Protein AF-A0A412AXV3-F1 (afdb_monomer_lite)

Secondary structure (DSSP, 8-state):
----GGGSTTHHHHHHHHHHHHTTT---EEEEEE-TTT--EEEEEES--HHHHHHHHHHHHHHHHHHHHHHTHHHHHHHHHHHHHHHTTS--

Structure (mmCIF, N/CA/C/O backbone):
data_AF-A0A412AXV3-F1
#
_entry.id   AF-A0A412AXV3-F1
#
loop_
_atom_site.group_PDB
_atom_site.id
_atom_site.type_symbol
_atom_site.label_atom_id
_atom_site.label_alt_id
_atom_site.label_comp_id
_atom_site.label_asym_id
_atom_site.label_entity_id
_atom_site.label_seq_id
_atom_site.pdbx_PDB_ins_code
_atom_site.Cartn_x
_atom_site.Cartn_y
_atom_site.Cartn_z
_atom_site.occupancy
_atom_site.B_iso_or_equiv
_atom_site.auth_seq_id
_atom_site.auth_comp_id
_atom_site.auth_asym_id
_atom_site.auth_atom_id
_atom_site.pdbx_PDB_model_num
ATOM 1 N N . MET A 1 1 ? -19.156 -3.534 18.094 1.00 40.56 1 MET A N 1
ATOM 2 C CA . MET A 1 1 ? -19.252 -4.648 17.129 1.00 40.56 1 MET A CA 1
ATOM 3 C C . MET A 1 1 ? -17.833 -5.161 16.928 1.00 40.56 1 MET A C 1
ATOM 5 O O . MET A 1 1 ? -17.011 -4.385 16.468 1.00 40.56 1 MET A O 1
ATOM 9 N N . ASN A 1 2 ? -17.506 -6.374 17.386 1.00 48.53 2 ASN A N 1
ATOM 10 C CA . ASN A 1 2 ? -16.189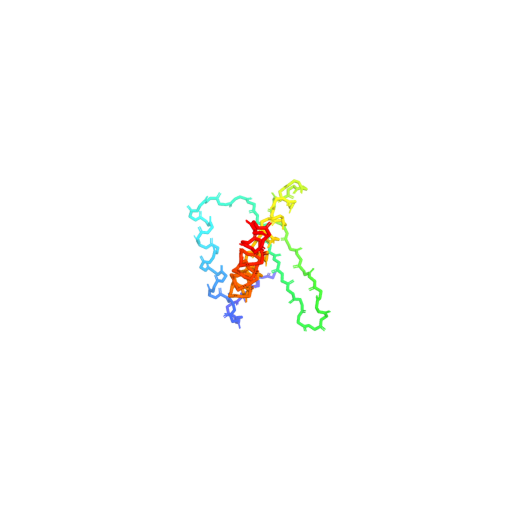 -6.971 17.127 1.00 48.53 2 ASN A CA 1
ATOM 11 C C . ASN A 1 2 ? -16.228 -7.556 15.717 1.00 48.53 2 ASN A C 1
ATOM 13 O O . ASN A 1 2 ? -16.977 -8.497 15.468 1.00 48.53 2 ASN A O 1
ATOM 17 N N . TYR A 1 3 ? -15.485 -6.950 14.797 1.00 61.94 3 TYR A N 1
ATOM 18 C CA . TYR A 1 3 ? -15.397 -7.421 13.422 1.00 61.94 3 TYR A CA 1
ATOM 19 C C . TYR A 1 3 ? -14.347 -8.532 13.361 1.00 61.94 3 TYR A C 1
ATOM 21 O O . TYR A 1 3 ? -13.159 -8.282 13.560 1.00 61.94 3 TYR A O 1
ATOM 29 N N . VAL A 1 4 ? -14.787 -9.772 13.157 1.00 64.69 4 VAL A N 1
ATOM 30 C CA . VAL A 1 4 ? -13.886 -10.920 13.014 1.00 64.69 4 VAL A CA 1
ATOM 31 C C . VAL A 1 4 ? -13.542 -11.042 11.532 1.00 64.69 4 VAL A C 1
ATOM 33 O O . VAL A 1 4 ? -14.407 -11.350 10.728 1.00 64.69 4 VAL A O 1
ATOM 36 N 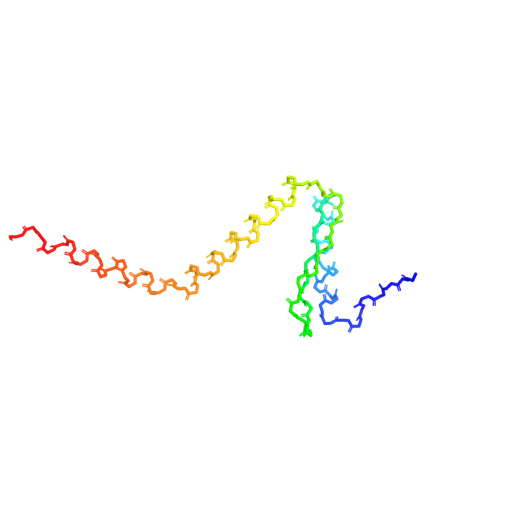N . ILE A 1 5 ? -12.282 -10.782 11.173 1.00 76.69 5 ILE A N 1
ATOM 37 C CA . ILE A 1 5 ? -11.798 -10.764 9.776 1.00 76.69 5 ILE A CA 1
ATOM 38 C C . ILE A 1 5 ? -11.616 -12.194 9.221 1.00 76.69 5 ILE A C 1
ATOM 40 O O . ILE A 1 5 ? -11.268 -12.365 8.062 1.00 76.69 5 ILE A O 1
ATOM 44 N N . SER A 1 6 ? -11.841 -13.242 10.023 1.00 73.25 6 SER A N 1
ATOM 45 C CA . SER A 1 6 ? -11.467 -14.631 9.701 1.00 73.25 6 SER A CA 1
ATOM 46 C C . SER A 1 6 ? -12.119 -15.213 8.442 1.00 73.25 6 SER A C 1
ATOM 48 O O . SER A 1 6 ? -11.659 -16.239 7.957 1.00 73.25 6 SER A O 1
ATOM 50 N N . ASP A 1 7 ? -13.190 -14.606 7.932 1.00 82.81 7 ASP A N 1
ATOM 51 C CA . ASP A 1 7 ? -13.876 -15.006 6.700 1.00 82.81 7 ASP A CA 1
ATOM 52 C C . ASP A 1 7 ? -13.239 -14.418 5.423 1.00 82.81 7 ASP A C 1
ATOM 54 O O . ASP A 1 7 ? -13.642 -14.774 4.316 1.00 82.81 7 ASP A O 1
ATOM 58 N N . LYS A 1 8 ? -12.258 -13.511 5.542 1.00 85.81 8 LYS A N 1
ATOM 59 C CA . LYS A 1 8 ? -11.611 -12.848 4.398 1.00 85.81 8 LYS A CA 1
ATOM 60 C C . LYS A 1 8 ? -10.373 -13.601 3.919 1.00 85.81 8 LYS A C 1
ATOM 62 O O . LYS A 1 8 ? -9.571 -14.076 4.717 1.00 85.81 8 LYS A O 1
ATOM 67 N N . ALA A 1 9 ? -10.150 -13.615 2.603 1.00 89.00 9 ALA A N 1
ATOM 68 C CA . ALA A 1 9 ? -8.989 -14.272 1.992 1.00 89.00 9 ALA A CA 1
ATOM 69 C C . ALA A 1 9 ? -7.641 -13.715 2.495 1.00 89.00 9 ALA A C 1
ATOM 71 O O . ALA A 1 9 ? -6.676 -14.458 2.643 1.00 89.00 9 ALA A O 1
ATOM 72 N N . TYR A 1 10 ? -7.581 -12.419 2.816 1.00 89.25 10 TYR A N 1
ATOM 73 C CA . TYR A 1 10 ? -6.379 -11.767 3.345 1.00 89.25 10 TYR A CA 1
ATOM 74 C C . TYR A 1 10 ? -6.223 -11.893 4.872 1.00 89.25 10 TYR A C 1
ATOM 76 O O . TYR A 1 10 ? -5.272 -11.347 5.428 1.00 89.25 10 TYR A O 1
ATOM 84 N N . ALA A 1 11 ? -7.137 -12.570 5.579 1.00 90.62 11 ALA A N 1
ATOM 85 C CA . ALA A 1 11 ? -7.164 -12.583 7.044 1.00 90.62 11 ALA A CA 1
ATOM 86 C C . ALA A 1 11 ? -5.886 -13.158 7.660 1.00 90.62 11 ALA A C 1
ATOM 88 O O . ALA A 1 11 ? -5.324 -12.567 8.584 1.00 90.62 11 ALA A O 1
ATOM 89 N N . GLN A 1 12 ? -5.415 -14.289 7.123 1.00 91.06 12 GLN A N 1
ATOM 90 C CA . GLN A 1 12 ? -4.178 -14.918 7.577 1.00 91.06 12 GLN A CA 1
ATOM 91 C C . GLN A 1 12 ? -2.981 -13.988 7.350 1.00 91.06 12 GLN A C 1
ATOM 93 O O . GLN A 1 12 ? -2.253 -13.691 8.296 1.00 91.06 12 GLN A O 1
ATOM 98 N N . TRP A 1 13 ? -2.834 -13.461 6.131 1.00 93.94 13 TRP A N 1
ATOM 99 C CA . TRP A 1 13 ? -1.759 -12.530 5.781 1.00 93.94 13 TRP A CA 1
ATOM 100 C C . TRP A 1 13 ? -1.747 -11.287 6.681 1.00 93.94 13 TRP A C 1
ATOM 102 O O . TRP A 1 13 ? -0.692 -10.874 7.166 1.00 93.94 13 TRP A O 1
ATOM 112 N N . LEU A 1 14 ? -2.921 -10.711 6.961 1.00 92.38 14 LEU A N 1
ATOM 113 C CA . LEU A 1 14 ? -3.041 -9.540 7.825 1.00 92.38 14 LEU A CA 1
ATOM 114 C C . LEU A 1 14 ? -2.637 -9.869 9.268 1.00 92.38 14 LEU A C 1
ATOM 116 O O . LEU A 1 14 ? -1.891 -9.110 9.882 1.00 92.38 14 LEU A O 1
ATOM 120 N N . SER A 1 15 ? -3.082 -11.008 9.804 1.00 91.06 15 SER A N 1
ATOM 121 C CA . SER A 1 15 ? -2.713 -11.444 11.156 1.00 91.06 15 SER A CA 1
ATOM 122 C C . SER A 1 15 ? -1.206 -11.675 11.294 1.00 91.06 15 SER A C 1
ATOM 124 O O . SER A 1 15 ? -0.606 -11.268 12.289 1.00 91.06 15 SER A O 1
ATOM 126 N N . GLU A 1 16 ? -0.579 -12.307 10.303 1.00 93.69 16 GLU A N 1
ATOM 127 C CA . GLU A 1 16 ? 0.870 -12.534 10.275 1.00 93.69 16 GLU A CA 1
ATOM 128 C C . GLU A 1 16 ? 1.642 -11.211 10.169 1.00 93.69 16 GLU A C 1
ATOM 130 O O . GLU A 1 16 ? 2.614 -11.000 10.901 1.00 93.69 16 GLU A O 1
ATOM 135 N N . SER A 1 17 ? 1.164 -10.287 9.331 1.00 93.56 17 SER A N 1
ATOM 136 C CA . SER A 1 17 ? 1.730 -8.942 9.172 1.00 93.56 17 SER A CA 1
ATOM 137 C C . SER A 1 17 ? 1.669 -8.144 10.474 1.00 93.56 17 SER A C 1
ATOM 139 O O . SER A 1 17 ? 2.676 -7.579 10.902 1.00 93.56 17 SER A O 1
ATOM 141 N N . LEU A 1 18 ? 0.525 -8.155 11.163 1.00 91.62 18 LEU A N 1
ATOM 142 C CA . LEU A 1 18 ? 0.384 -7.514 12.472 1.00 91.62 18 LEU A CA 1
ATOM 143 C C . LEU A 1 18 ? 1.307 -8.158 13.516 1.00 91.62 18 LEU A C 1
ATOM 145 O O . LEU A 1 18 ? 1.979 -7.442 14.254 1.00 91.62 18 LEU A O 1
ATOM 149 N N . GLY A 1 19 ? 1.426 -9.490 13.536 1.00 93.25 19 GLY A N 1
ATOM 150 C CA . GLY A 1 19 ? 2.368 -10.187 14.419 1.00 93.25 19 GLY A CA 1
ATOM 151 C C . GLY A 1 19 ? 3.837 -9.838 14.142 1.00 93.25 19 GLY A C 1
ATOM 152 O O . GLY A 1 19 ? 4.653 -9.758 15.061 1.00 93.25 19 GLY A O 1
ATOM 153 N N . TYR A 1 20 ? 4.201 -9.598 12.881 1.00 93.56 20 TYR A N 1
ATOM 154 C CA . TYR A 1 20 ? 5.535 -9.130 12.496 1.00 93.56 20 TYR A CA 1
ATOM 155 C C . TYR A 1 20 ? 5.809 -7.686 12.948 1.00 93.56 20 TYR A C 1
ATOM 157 O O . TYR A 1 20 ? 6.930 -7.381 13.377 1.00 93.56 20 TYR A O 1
ATOM 165 N N . MET A 1 21 ? 4.802 -6.814 12.857 1.00 93.88 21 MET A N 1
ATOM 166 C CA . MET A 1 21 ? 4.867 -5.420 13.304 1.00 93.88 21 MET A CA 1
ATOM 167 C C . MET A 1 21 ? 4.941 -5.313 14.832 1.00 93.88 21 MET A C 1
ATOM 169 O O . MET A 1 21 ? 5.753 -4.547 15.349 1.00 93.88 21 MET A O 1
ATOM 173 N N . ASP A 1 22 ? 4.174 -6.129 15.558 1.00 91.75 22 ASP A N 1
ATOM 174 C CA . ASP A 1 22 ? 4.187 -6.178 17.026 1.00 91.75 22 ASP A CA 1
ATOM 175 C C . ASP A 1 22 ? 5.577 -6.547 17.569 1.00 91.75 22 ASP A C 1
ATOM 177 O O . ASP A 1 22 ? 6.144 -5.842 18.405 1.00 91.75 22 ASP A O 1
ATOM 181 N N . LYS A 1 23 ? 6.225 -7.560 16.973 1.00 95.00 23 LYS A N 1
ATOM 182 C CA . LYS A 1 23 ? 7.620 -7.932 17.290 1.00 95.00 23 LYS A CA 1
ATOM 183 C C . LYS A 1 23 ? 8.619 -6.781 17.111 1.00 95.00 23 LYS A C 1
ATOM 185 O O . LYS A 1 23 ? 9.681 -6.796 17.730 1.00 95.00 23 LYS A O 1
ATOM 190 N N . ARG A 1 24 ? 8.302 -5.799 16.262 1.00 94.69 24 ARG A N 1
ATOM 191 C CA . ARG A 1 24 ? 9.121 -4.604 15.993 1.00 94.69 24 ARG A CA 1
ATOM 192 C C . ARG A 1 24 ? 8.694 -3.381 16.788 1.00 94.69 24 ARG A C 1
ATOM 194 O O . ARG A 1 24 ? 9.317 -2.337 16.628 1.00 94.69 24 ARG A O 1
ATOM 201 N N . LYS A 1 25 ? 7.687 -3.516 17.657 1.00 93.50 25 LYS A N 1
ATOM 202 C CA . LYS A 1 25 ? 7.140 -2.424 18.467 1.00 93.50 25 LYS A CA 1
ATOM 203 C C . LYS A 1 25 ? 6.702 -1.247 17.593 1.00 93.50 25 LYS A C 1
ATOM 205 O O . LYS A 1 25 ? 7.040 -0.101 17.867 1.00 93.50 25 LYS A O 1
ATOM 210 N N . VAL A 1 26 ? 6.003 -1.536 16.495 1.00 93.44 26 VAL A N 1
ATOM 211 C CA . VAL A 1 26 ? 5.461 -0.490 15.621 1.00 93.44 26 VAL A CA 1
ATOM 212 C C . VAL A 1 26 ? 4.378 0.293 16.370 1.00 93.44 26 VAL A C 1
ATOM 214 O O . VAL A 1 26 ? 3.412 -0.286 16.854 1.00 93.44 26 VAL A O 1
ATOM 217 N N . GLU A 1 27 ? 4.524 1.618 16.439 1.00 93.75 27 GLU A N 1
ATOM 218 C CA . GLU A 1 27 ? 3.607 2.511 17.175 1.00 93.75 27 GLU A CA 1
ATOM 219 C C . GLU A 1 27 ? 2.701 3.355 16.265 1.00 93.75 27 GLU A C 1
ATOM 221 O O . GLU A 1 27 ? 1.811 4.064 16.744 1.00 93.75 27 GLU A O 1
ATOM 226 N N . LYS A 1 28 ? 2.942 3.306 14.950 1.00 95.81 28 LYS A N 1
ATOM 227 C CA . LYS A 1 28 ? 2.250 4.102 13.932 1.00 95.81 28 LYS A CA 1
ATOM 228 C C . LYS A 1 28 ? 1.926 3.219 12.740 1.00 95.81 28 LYS A C 1
ATOM 230 O O . LYS A 1 28 ? 2.816 2.557 12.211 1.00 95.81 28 LYS A O 1
ATOM 235 N N . LEU A 1 29 ? 0.664 3.204 12.327 1.00 94.94 29 LEU A N 1
ATOM 236 C CA . LEU A 1 29 ? 0.177 2.308 11.280 1.00 94.94 29 LEU A CA 1
ATOM 237 C C . LEU A 1 29 ? -0.731 3.057 10.309 1.00 94.94 29 LEU A C 1
ATOM 239 O O . LEU A 1 29 ? -1.569 3.861 10.723 1.00 94.94 29 LEU A O 1
ATOM 243 N N . ALA A 1 30 ? -0.601 2.728 9.029 1.00 95.56 30 ALA A N 1
ATOM 244 C CA . ALA A 1 30 ? -1.577 3.052 8.003 1.00 95.56 30 ALA A CA 1
ATOM 245 C C . ALA A 1 30 ? -2.120 1.745 7.417 1.00 95.56 30 ALA A C 1
ATOM 247 O O . ALA A 1 30 ? -1.356 0.815 7.160 1.00 95.56 30 ALA A O 1
ATOM 248 N N . LEU A 1 31 ? -3.433 1.676 7.218 1.00 94.00 31 LEU A N 1
ATOM 249 C CA . LEU A 1 31 ? -4.097 0.588 6.509 1.00 94.00 31 LEU A CA 1
ATOM 250 C C . LEU A 1 31 ? -4.768 1.184 5.278 1.00 94.00 31 LEU A C 1
ATOM 252 O O . LEU A 1 31 ? -5.589 2.090 5.409 1.00 94.00 31 LEU A O 1
ATOM 256 N N . ILE A 1 32 ? -4.398 0.691 4.102 1.00 95.19 32 ILE A N 1
ATOM 257 C CA . ILE A 1 32 ? -4.878 1.197 2.817 1.00 95.19 32 ILE A CA 1
ATOM 258 C C . ILE A 1 32 ? -5.537 0.036 2.084 1.00 95.19 32 ILE A C 1
ATOM 260 O O . ILE A 1 32 ? -4.959 -1.046 1.985 1.00 95.19 32 ILE A O 1
ATOM 264 N N . GLY A 1 33 ? -6.750 0.259 1.596 1.00 93.94 33 GLY A N 1
ATOM 265 C CA . GLY A 1 33 ? -7.485 -0.679 0.759 1.00 93.94 33 GLY A CA 1
ATOM 266 C C . GLY A 1 33 ? -8.049 0.028 -0.465 1.00 93.94 33 GLY A C 1
ATOM 267 O O . GLY A 1 33 ? -8.251 1.241 -0.448 1.00 93.94 33 GLY A O 1
ATOM 268 N N . ILE A 1 34 ? -8.299 -0.744 -1.517 1.00 96.19 34 ILE A N 1
ATOM 269 C CA . ILE A 1 34 ? -9.000 -0.285 -2.715 1.00 96.19 34 ILE A CA 1
ATOM 270 C C . ILE A 1 34 ? -10.389 -0.906 -2.666 1.00 96.19 34 ILE A C 1
ATOM 272 O O . ILE A 1 34 ? -10.511 -2.130 -2.576 1.00 96.19 34 ILE A O 1
ATOM 276 N N . ASP A 1 35 ? -11.419 -0.070 -2.681 1.00 93.88 35 ASP A N 1
ATOM 277 C CA . ASP A 1 35 ? -12.794 -0.532 -2.813 1.00 93.88 35 ASP A CA 1
ATOM 278 C C . ASP A 1 35 ? -12.973 -1.197 -4.187 1.00 93.88 35 ASP A C 1
ATOM 280 O O . ASP A 1 35 ? -12.629 -0.615 -5.217 1.00 93.88 35 ASP A O 1
ATOM 284 N N . SER A 1 36 ? -13.463 -2.438 -4.212 1.00 92.50 36 SER A N 1
ATOM 285 C CA . SER A 1 36 ? -13.584 -3.208 -5.455 1.00 92.50 36 SER A CA 1
ATOM 286 C C . SER A 1 36 ? -14.669 -2.690 -6.392 1.00 92.50 36 SER A C 1
ATOM 288 O O . SER A 1 36 ? -14.598 -2.949 -7.592 1.00 92.50 36 SER A O 1
ATOM 290 N N . ASP A 1 37 ? -15.668 -1.992 -5.855 1.00 95.06 37 ASP A N 1
ATOM 291 C CA . ASP A 1 37 ? -16.849 -1.565 -6.598 1.00 95.06 37 ASP A CA 1
ATOM 292 C C . ASP A 1 37 ? -16.651 -0.151 -7.155 1.00 95.06 37 ASP A C 1
ATOM 294 O O . ASP A 1 37 ? -17.037 0.132 -8.290 1.00 95.06 37 ASP A O 1
ATOM 298 N N . THR A 1 38 ? -16.030 0.739 -6.374 1.00 96.38 38 THR A N 1
ATOM 299 C CA . THR A 1 38 ? -15.824 2.149 -6.746 1.00 96.38 38 THR A CA 1
ATOM 300 C C . THR A 1 38 ? -14.400 2.466 -7.199 1.00 96.38 38 THR A C 1
ATOM 302 O O . THR A 1 38 ? -14.188 3.479 -7.867 1.00 96.38 38 THR A O 1
ATOM 305 N N . GLY A 1 39 ? -13.417 1.634 -6.841 1.00 95.19 39 GLY A N 1
ATOM 306 C CA . GLY A 1 39 ? -11.993 1.932 -7.016 1.00 95.19 39 GLY A CA 1
ATOM 307 C C . GLY A 1 39 ? -11.462 3.000 -6.052 1.00 95.19 39 GLY A C 1
ATOM 308 O O . GLY A 1 39 ? -10.317 3.434 -6.190 1.00 95.19 39 GLY A O 1
ATOM 309 N N . GLU A 1 40 ? -12.273 3.454 -5.093 1.00 96.75 40 GLU A N 1
ATOM 310 C CA . GLU A 1 40 ? -11.867 4.455 -4.112 1.00 96.75 40 GLU A CA 1
ATOM 311 C C . GLU A 1 40 ? -10.791 3.902 -3.170 1.00 96.75 40 GLU A C 1
ATOM 313 O O . GLU A 1 40 ? -10.835 2.752 -2.727 1.00 96.75 40 GLU A O 1
ATOM 318 N N . ILE A 1 41 ? -9.819 4.751 -2.830 1.00 96.25 41 ILE A N 1
ATOM 319 C CA . ILE A 1 41 ? -8.780 4.418 -1.860 1.00 96.25 41 ILE A CA 1
ATOM 320 C C . ILE A 1 41 ? -9.282 4.734 -0.453 1.00 96.25 41 ILE A C 1
ATOM 322 O O . ILE A 1 41 ? -9.378 5.894 -0.052 1.00 96.25 41 ILE A O 1
ATOM 326 N N . ILE A 1 42 ? -9.533 3.692 0.333 1.00 95.50 42 ILE A N 1
ATOM 327 C CA . ILE A 1 42 ? -9.918 3.814 1.738 1.00 95.50 42 ILE A CA 1
ATOM 328 C C . ILE A 1 42 ? -8.653 3.743 2.584 1.00 95.50 42 ILE A C 1
ATOM 330 O O . ILE A 1 42 ? -7.918 2.758 2.537 1.00 95.50 42 ILE A O 1
ATOM 334 N N . THR A 1 43 ? -8.397 4.784 3.382 1.00 95.75 43 THR A N 1
ATOM 335 C CA . THR A 1 43 ? -7.214 4.839 4.251 1.00 95.75 43 THR A CA 1
ATOM 336 C C . THR A 1 43 ? -7.580 5.066 5.713 1.00 95.75 43 THR A C 1
ATOM 338 O O . THR A 1 43 ? -8.224 6.055 6.061 1.00 95.75 43 THR A O 1
ATOM 341 N N . GLY A 1 44 ? -7.111 4.175 6.583 1.00 95.88 44 GLY A N 1
ATOM 342 C CA . GLY A 1 44 ? -7.147 4.322 8.034 1.00 95.88 44 GLY A CA 1
ATOM 343 C C . GLY A 1 44 ? -5.761 4.633 8.592 1.00 95.88 44 GLY A C 1
ATOM 344 O O . GLY A 1 44 ? -4.771 4.041 8.169 1.00 95.88 44 GLY A O 1
ATOM 345 N N . TYR A 1 45 ? -5.689 5.533 9.573 1.00 96.69 45 TYR A N 1
ATOM 346 C CA . TYR A 1 45 ? -4.445 5.884 10.257 1.00 96.69 45 TYR A CA 1
ATOM 347 C C . TYR A 1 45 ? -4.575 5.655 11.758 1.00 96.69 45 TYR A C 1
ATOM 349 O O . TYR A 1 45 ? -5.532 6.118 12.379 1.00 96.69 45 TYR A O 1
ATOM 357 N N . TYR A 1 46 ? -3.572 5.020 12.352 1.00 95.81 46 TYR A N 1
ATOM 358 C CA . TYR A 1 46 ? -3.422 4.892 13.794 1.00 95.81 46 TYR A CA 1
ATOM 359 C C . TYR A 1 46 ? -2.191 5.677 14.247 1.00 95.81 46 TYR A C 1
ATOM 361 O O . TYR A 1 46 ? -1.074 5.395 13.810 1.00 95.81 46 TYR A O 1
ATOM 369 N N . ASN A 1 47 ? -2.408 6.674 15.110 1.00 96.75 47 ASN A N 1
ATOM 370 C CA . ASN A 1 47 ? -1.351 7.476 15.738 1.00 96.75 47 ASN A CA 1
ATOM 371 C C . ASN A 1 47 ? -0.365 8.148 14.749 1.00 96.75 47 ASN A C 1
ATOM 373 O O . ASN A 1 47 ? 0.825 8.282 15.025 1.00 96.75 47 ASN A O 1
ATOM 377 N N . CYS A 1 48 ? -0.847 8.558 13.571 1.00 97.31 48 CYS A N 1
ATOM 378 C CA . CYS A 1 48 ? -0.017 9.189 12.540 1.00 97.31 48 CYS A CA 1
ATOM 379 C C . CYS A 1 48 ? -0.251 10.701 12.465 1.00 97.31 48 CYS A C 1
ATOM 381 O O . CYS A 1 48 ? -1.377 11.156 12.233 1.00 97.31 48 CYS A O 1
ATOM 383 N N . LEU A 1 49 ? 0.831 11.472 12.564 1.00 97.62 49 LEU A N 1
ATOM 384 C CA . LEU A 1 49 ? 0.854 12.899 12.250 1.00 97.62 49 LEU A CA 1
ATOM 385 C C . LEU A 1 49 ? 0.976 13.118 10.739 1.00 97.62 49 LEU A C 1
ATOM 387 O O . LEU A 1 49 ? 1.236 12.191 9.975 1.00 97.62 49 LEU A O 1
ATOM 391 N N . MET A 1 50 ? 0.816 14.365 10.293 1.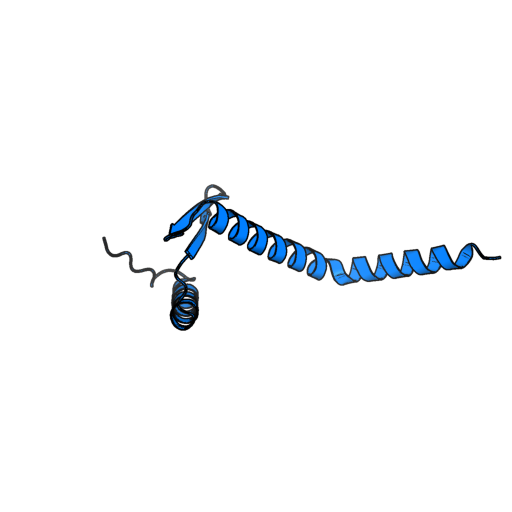00 96.94 50 MET A N 1
ATOM 392 C CA . MET A 1 50 ? 0.954 14.719 8.875 1.00 96.94 50 MET A CA 1
ATOM 393 C C . MET A 1 50 ? 2.309 14.279 8.295 1.00 96.94 50 MET A C 1
ATOM 395 O O . MET A 1 50 ? 2.343 13.670 7.228 1.00 96.94 50 MET A O 1
ATOM 399 N N . SER A 1 51 ? 3.404 14.506 9.024 1.00 97.56 51 SER A N 1
ATOM 400 C CA . SER A 1 51 ? 4.751 14.106 8.601 1.00 97.56 51 SER A CA 1
ATOM 401 C C . SER A 1 51 ? 4.900 12.591 8.457 1.00 97.56 51 SER A C 1
ATOM 403 O O . SER A 1 51 ? 5.527 12.131 7.509 1.00 97.56 51 SER A O 1
ATOM 405 N N . ASP A 1 52 ? 4.288 11.812 9.354 1.00 97.62 52 ASP A N 1
ATOM 406 C CA . ASP A 1 52 ? 4.326 10.347 9.287 1.00 97.62 52 ASP A CA 1
ATOM 407 C C . ASP A 1 52 ? 3.631 9.848 8.016 1.00 97.62 52 ASP A C 1
ATOM 409 O O . ASP A 1 52 ? 4.167 9.005 7.301 1.00 97.62 52 ASP A O 1
ATOM 413 N N . LYS A 1 53 ? 2.471 10.433 7.687 1.00 97.06 53 LYS A N 1
ATOM 414 C CA . LYS A 1 53 ? 1.724 10.103 6.466 1.00 97.06 53 LYS A CA 1
ATOM 415 C C . LYS A 1 53 ? 2.531 10.414 5.209 1.00 97.06 53 LYS A C 1
ATOM 417 O O . LYS A 1 53 ? 2.527 9.614 4.281 1.00 97.06 53 LYS A O 1
ATOM 422 N N . ALA A 1 54 ? 3.234 11.547 5.186 1.00 97.69 54 ALA A N 1
ATOM 423 C CA . ALA A 1 54 ? 4.073 11.929 4.053 1.00 97.69 54 ALA A CA 1
ATOM 424 C C . ALA A 1 54 ? 5.218 10.927 3.827 1.00 97.69 54 ALA A C 1
ATOM 426 O O . ALA A 1 54 ? 5.450 10.511 2.695 1.00 97.69 54 ALA A O 1
ATOM 427 N N . VAL A 1 55 ? 5.886 10.488 4.899 1.00 97.12 55 VAL A N 1
ATOM 428 C CA . VAL A 1 55 ? 6.957 9.481 4.813 1.00 97.12 55 VAL A CA 1
ATOM 429 C C . VAL A 1 55 ? 6.409 8.122 4.371 1.00 97.12 55 VAL A C 1
ATOM 431 O O . VAL A 1 55 ? 6.996 7.486 3.501 1.00 97.12 55 VAL A O 1
ATOM 434 N N . MET A 1 56 ? 5.264 7.690 4.908 1.00 96.81 56 MET A N 1
ATOM 435 C CA . MET A 1 56 ? 4.613 6.441 4.489 1.00 96.81 56 MET A CA 1
ATOM 436 C C . MET A 1 56 ? 4.214 6.472 3.007 1.00 96.81 56 MET A C 1
ATOM 438 O O . MET A 1 56 ? 4.472 5.512 2.285 1.00 96.81 56 MET A O 1
ATOM 442 N N . ALA A 1 57 ? 3.636 7.581 2.534 1.00 96.56 57 ALA A N 1
ATOM 443 C CA . ALA A 1 57 ? 3.272 7.750 1.129 1.00 96.56 57 ALA A CA 1
ATOM 444 C C . ALA A 1 57 ? 4.503 7.730 0.210 1.00 96.56 57 ALA A C 1
ATOM 446 O O . ALA A 1 57 ? 4.478 7.073 -0.829 1.00 96.56 57 ALA A O 1
ATOM 447 N N . ALA A 1 58 ? 5.593 8.391 0.614 1.00 97.62 58 ALA A N 1
ATOM 448 C CA . ALA A 1 58 ? 6.852 8.360 -0.125 1.00 97.62 58 ALA A CA 1
ATOM 449 C C . ALA A 1 58 ? 7.442 6.941 -0.200 1.00 97.62 58 ALA A C 1
ATOM 451 O O . ALA A 1 58 ? 7.944 6.553 -1.250 1.00 97.62 58 ALA A O 1
ATOM 452 N N . ASN A 1 59 ? 7.335 6.148 0.874 1.00 96.88 59 ASN A N 1
ATOM 453 C CA . ASN A 1 59 ? 7.782 4.755 0.868 1.00 96.88 59 ASN A CA 1
ATOM 454 C C . ASN A 1 59 ? 6.982 3.902 -0.128 1.00 96.88 59 ASN A C 1
ATOM 456 O O . ASN A 1 59 ? 7.572 3.201 -0.938 1.00 96.88 59 ASN A O 1
ATOM 460 N N . ILE A 1 60 ? 5.648 4.008 -0.117 1.00 96.19 60 ILE A N 1
ATOM 461 C CA . ILE A 1 60 ? 4.782 3.292 -1.073 1.00 96.19 60 ILE A CA 1
ATOM 462 C C . ILE A 1 60 ? 5.104 3.705 -2.515 1.00 96.19 60 ILE A C 1
ATOM 464 O O . ILE A 1 60 ? 5.157 2.868 -3.412 1.00 96.19 60 ILE A O 1
ATOM 468 N N . GLN A 1 61 ? 5.334 4.999 -2.748 1.00 96.62 61 GLN A N 1
ATOM 469 C CA . GLN A 1 61 ? 5.706 5.496 -4.069 1.00 96.62 61 GLN A CA 1
ATOM 470 C C . GLN A 1 61 ? 7.062 4.941 -4.527 1.00 96.62 61 GLN A C 1
ATOM 472 O O . GLN A 1 61 ? 7.201 4.587 -5.696 1.00 96.62 61 GLN A O 1
ATOM 477 N N . ALA A 1 62 ? 8.045 4.853 -3.629 1.00 97.06 62 ALA A N 1
ATOM 478 C CA . ALA A 1 62 ? 9.347 4.272 -3.938 1.00 97.06 62 ALA A CA 1
ATOM 479 C C . ALA A 1 62 ? 9.232 2.788 -4.325 1.00 97.06 62 ALA A C 1
ATOM 481 O O . ALA A 1 62 ? 9.830 2.394 -5.325 1.00 97.06 62 ALA A O 1
ATOM 482 N N . ASP A 1 63 ? 8.415 2.008 -3.609 1.00 96.75 63 ASP A N 1
ATOM 483 C CA . ASP A 1 63 ? 8.149 0.601 -3.940 1.00 96.75 63 ASP A CA 1
ATOM 484 C C . ASP A 1 63 ? 7.529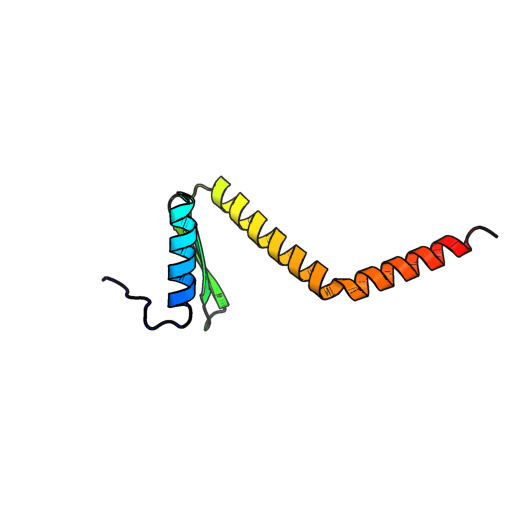 0.472 -5.345 1.00 96.75 63 ASP A C 1
ATOM 486 O O . ASP A 1 63 ? 8.031 -0.276 -6.181 1.00 96.75 63 ASP A O 1
ATOM 490 N N . ALA A 1 64 ? 6.516 1.285 -5.670 1.00 95.69 64 ALA A N 1
ATOM 491 C CA . ALA A 1 64 ? 5.879 1.267 -6.992 1.00 95.69 64 ALA A CA 1
ATOM 492 C C . ALA A 1 64 ? 6.834 1.665 -8.136 1.00 95.69 64 ALA A C 1
ATOM 494 O O . ALA A 1 64 ? 6.757 1.129 -9.248 1.00 95.69 64 ALA A O 1
ATOM 495 N N . ILE A 1 65 ? 7.742 2.614 -7.883 1.00 95.19 65 ILE A N 1
ATOM 496 C CA . ILE A 1 65 ? 8.790 2.984 -8.842 1.00 95.19 65 ILE A CA 1
ATOM 497 C C . ILE A 1 65 ? 9.759 1.817 -9.027 1.00 95.19 65 ILE A C 1
ATOM 499 O O . ILE A 1 65 ? 10.096 1.495 -10.164 1.00 95.19 65 ILE A O 1
ATOM 503 N N . PHE A 1 66 ? 10.188 1.173 -7.941 1.00 94.25 66 PHE A N 1
ATOM 504 C CA . PHE A 1 66 ? 11.084 0.023 -8.008 1.00 94.25 66 PHE A CA 1
ATOM 505 C C . PHE A 1 66 ? 10.464 -1.120 -8.819 1.00 94.25 66 PHE A C 1
ATOM 507 O O . PHE A 1 66 ? 11.099 -1.609 -9.752 1.00 94.25 66 PHE A O 1
ATOM 514 N N . ASP A 1 67 ? 9.203 -1.463 -8.552 1.00 94.44 67 ASP A N 1
ATOM 515 C CA . ASP A 1 67 ? 8.458 -2.466 -9.318 1.00 94.44 67 ASP A CA 1
ATOM 516 C C . ASP A 1 67 ? 8.393 -2.107 -10.807 1.00 94.44 67 ASP A C 1
ATOM 518 O O . ASP A 1 67 ? 8.607 -2.957 -11.672 1.00 94.44 67 ASP A O 1
ATOM 522 N N . SER A 1 68 ? 8.167 -0.828 -11.120 1.00 92.44 68 SER A N 1
ATOM 523 C CA . SER A 1 68 ? 8.145 -0.337 -12.501 1.00 92.44 68 SER A CA 1
ATOM 524 C C . SER A 1 68 ? 9.507 -0.478 -13.180 1.00 92.44 68 SER A C 1
ATOM 526 O O . SER A 1 68 ? 9.574 -0.885 -14.337 1.00 92.44 68 SER A O 1
ATOM 528 N N . VAL A 1 69 ? 10.606 -0.173 -12.486 1.00 92.62 69 VAL A N 1
ATOM 529 C CA . VAL A 1 69 ? 11.961 -0.353 -13.028 1.00 92.62 69 VAL A CA 1
ATOM 530 C C . VAL A 1 69 ? 12.244 -1.834 -13.262 1.00 92.62 69 VAL A C 1
ATOM 532 O O . VAL A 1 69 ? 12.713 -2.192 -14.338 1.00 92.62 69 VAL A O 1
ATOM 535 N N . MET A 1 70 ? 11.914 -2.700 -12.302 1.00 92.44 70 MET A N 1
ATOM 536 C CA . MET A 1 70 ? 12.129 -4.145 -12.425 1.00 92.44 70 MET A CA 1
ATOM 537 C C . MET A 1 70 ? 11.309 -4.754 -13.566 1.00 92.44 70 MET A C 1
ATOM 539 O O . MET A 1 70 ? 11.839 -5.545 -14.340 1.00 92.44 70 MET A O 1
ATOM 543 N N . ALA A 1 71 ? 10.053 -4.336 -13.738 1.00 91.62 71 ALA A N 1
ATOM 544 C CA . ALA A 1 71 ? 9.203 -4.789 -14.839 1.00 91.62 71 ALA A CA 1
ATOM 545 C C . ALA A 1 71 ? 9.729 -4.378 -16.226 1.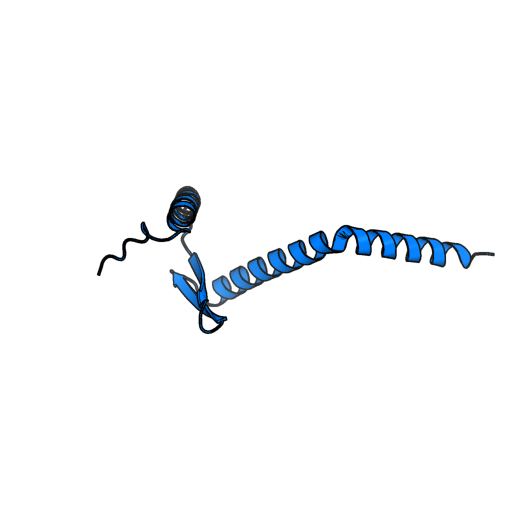00 91.62 71 ALA A C 1
ATOM 547 O O . ALA A 1 71 ? 9.385 -5.007 -17.224 1.00 91.62 71 ALA A O 1
ATOM 548 N N . ASN A 1 72 ? 10.554 -3.329 -16.295 1.00 91.00 72 ASN A N 1
ATOM 549 C CA . ASN A 1 72 ? 11.116 -2.800 -17.537 1.00 91.00 72 ASN A CA 1
ATOM 550 C C . ASN A 1 72 ? 12.633 -3.028 -17.659 1.00 91.00 72 ASN A C 1
ATOM 552 O O . ASN A 1 72 ? 13.251 -2.462 -18.561 1.00 91.00 72 ASN A O 1
ATOM 556 N N . ALA A 1 73 ? 13.235 -3.833 -16.777 1.00 87.94 73 ALA A N 1
ATOM 557 C CA . ALA A 1 73 ? 14.687 -3.965 -16.663 1.00 87.94 73 ALA A CA 1
ATOM 558 C C . ALA A 1 73 ? 15.348 -4.351 -17.996 1.00 87.94 73 ALA A C 1
ATOM 560 O O . ALA A 1 73 ? 16.303 -3.698 -18.409 1.00 87.94 73 ALA A O 1
ATOM 561 N N . ASP A 1 74 ? 14.782 -5.324 -18.711 1.00 87.31 74 ASP A N 1
ATOM 562 C CA . ASP A 1 74 ? 15.317 -5.791 -19.995 1.00 87.31 74 ASP A CA 1
ATOM 563 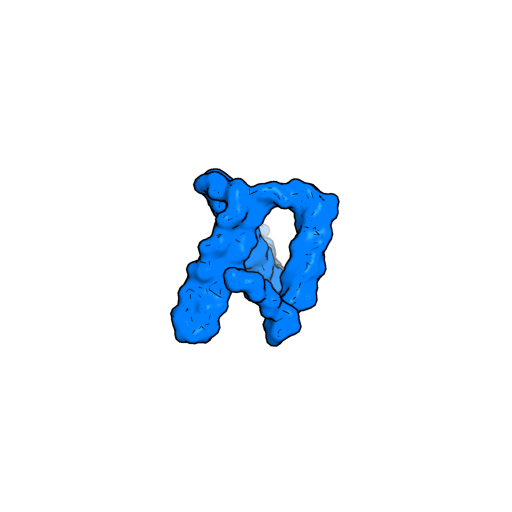C C . ASP A 1 74 ? 15.326 -4.680 -21.057 1.00 87.31 74 ASP A C 1
ATOM 565 O O . ASP A 1 74 ? 16.322 -4.477 -21.748 1.00 87.31 74 ASP A O 1
ATOM 569 N N . SER A 1 75 ? 14.246 -3.895 -21.150 1.00 87.75 75 SER A N 1
ATOM 570 C CA . SER A 1 75 ? 14.169 -2.778 -22.101 1.00 87.75 75 SER A CA 1
ATOM 571 C C . SER A 1 75 ? 15.108 -1.632 -21.721 1.00 87.75 75 SER A C 1
ATOM 573 O O . SER A 1 75 ? 15.636 -0.953 -22.601 1.00 87.75 75 SER A O 1
ATOM 575 N N . ILE A 1 76 ? 15.330 -1.410 -20.422 1.00 87.81 76 ILE A N 1
ATOM 576 C CA . ILE A 1 76 ? 16.286 -0.413 -19.932 1.00 87.81 76 ILE A CA 1
ATOM 577 C C . ILE A 1 76 ? 17.713 -0.822 -20.304 1.00 87.81 76 ILE A C 1
ATOM 579 O O . ILE A 1 76 ? 18.455 0.017 -20.808 1.00 87.81 76 ILE A O 1
ATOM 583 N N . VAL A 1 77 ? 18.081 -2.091 -20.096 1.00 89.25 77 VAL A N 1
ATOM 584 C CA . VAL A 1 77 ? 19.404 -2.621 -20.463 1.00 89.25 77 VAL A CA 1
ATOM 585 C C . VAL A 1 77 ? 19.619 -2.514 -21.967 1.00 89.25 77 VAL A C 1
ATOM 587 O O . VAL A 1 77 ? 20.605 -1.919 -22.385 1.00 89.25 77 VAL A O 1
ATOM 590 N N . GLN A 1 78 ? 18.658 -2.975 -22.770 1.00 88.12 78 GLN A N 1
ATOM 591 C CA . GLN A 1 78 ? 18.758 -2.902 -24.225 1.00 88.12 78 GLN A CA 1
ATOM 592 C C . GLN A 1 78 ? 18.958 -1.459 -24.712 1.00 88.12 78 GLN A C 1
ATOM 594 O O . GLN A 1 78 ? 19.840 -1.186 -25.519 1.00 88.12 78 GLN A O 1
ATOM 599 N N . LYS A 1 79 ? 18.180 -0.503 -24.192 1.00 88.81 79 LYS A N 1
ATOM 600 C CA . LYS A 1 79 ? 18.352 0.912 -24.551 1.00 88.81 79 LYS A CA 1
ATOM 601 C C . LYS A 1 79 ? 19.697 1.471 -24.100 1.00 88.81 79 LYS A C 1
ATOM 603 O O . LYS A 1 79 ? 20.255 2.312 -24.793 1.00 88.81 79 LYS A O 1
ATOM 608 N N . ALA A 1 80 ? 20.202 1.051 -22.943 1.00 86.12 80 ALA A N 1
ATOM 609 C CA . ALA A 1 80 ? 21.514 1.476 -22.468 1.00 86.12 80 ALA A CA 1
ATOM 610 C C . ALA A 1 80 ? 22.638 0.953 -23.379 1.00 86.12 80 ALA A C 1
ATOM 612 O O . ALA A 1 80 ? 23.567 1.700 -23.675 1.00 86.12 80 ALA A O 1
ATOM 613 N N . GLU A 1 81 ? 22.523 -0.286 -23.863 1.00 87.50 81 GLU A N 1
ATOM 614 C CA . GLU A 1 81 ? 23.439 -0.874 -24.847 1.00 87.50 81 GLU A CA 1
ATOM 615 C C . GLU A 1 81 ? 23.369 -0.128 -26.190 1.00 87.50 81 GLU A C 1
ATOM 617 O O . GLU A 1 81 ? 24.400 0.310 -26.692 1.00 87.50 81 GLU A O 1
ATOM 622 N N . GLU A 1 82 ? 22.167 0.135 -26.718 1.00 87.31 82 GLU A N 1
ATOM 623 C CA . GLU A 1 82 ? 21.964 0.901 -27.962 1.00 87.31 82 GLU A CA 1
ATOM 624 C C . GLU A 1 82 ? 22.529 2.335 -27.883 1.00 87.31 82 GLU A C 1
ATOM 626 O O . GLU A 1 82 ? 23.036 2.870 -28.872 1.00 87.31 82 GLU A O 1
ATOM 631 N N . ILE A 1 83 ? 22.446 2.983 -26.715 1.00 86.25 83 ILE A N 1
ATOM 632 C CA . ILE A 1 83 ? 23.048 4.306 -26.486 1.00 86.25 83 ILE A CA 1
ATOM 633 C C . ILE A 1 83 ? 24.577 4.201 -26.480 1.00 86.25 83 ILE A C 1
ATOM 635 O O . ILE A 1 83 ? 25.236 4.980 -27.165 1.00 86.25 83 ILE A O 1
ATOM 639 N N . ALA A 1 84 ? 25.141 3.229 -25.757 1.00 81.31 84 ALA A N 1
ATOM 640 C CA . ALA A 1 84 ? 26.588 3.036 -25.676 1.00 81.31 84 ALA A CA 1
ATOM 641 C C . ALA A 1 84 ? 27.214 2.686 -27.039 1.00 81.31 84 ALA A C 1
ATOM 643 O O . ALA A 1 84 ? 28.306 3.157 -27.357 1.00 81.31 84 ALA A O 1
ATOM 644 N N . GLU A 1 85 ? 26.519 1.898 -27.863 1.00 77.38 85 GLU A N 1
ATOM 645 C CA . GLU A 1 85 ? 26.949 1.574 -29.226 1.00 77.38 85 GLU A CA 1
ATOM 646 C C . GLU A 1 85 ? 26.923 2.798 -30.154 1.00 77.38 85 GLU A C 1
ATOM 648 O O . GLU A 1 85 ? 27.833 2.968 -30.965 1.00 77.38 85 GLU A O 1
ATOM 653 N N . ASN A 1 86 ? 25.928 3.681 -30.017 1.00 72.19 86 ASN A N 1
ATOM 654 C CA . ASN A 1 86 ? 25.837 4.903 -30.821 1.00 72.19 86 ASN A CA 1
ATOM 655 C C . ASN A 1 86 ? 26.842 5.988 -30.395 1.00 72.19 86 ASN A C 1
ATOM 657 O O . ASN A 1 86 ? 27.341 6.710 -31.255 1.00 72.19 86 ASN A O 1
ATOM 661 N N . GLU A 1 87 ? 27.177 6.101 -29.106 1.00 64.31 87 GLU A N 1
ATOM 662 C CA . GLU A 1 87 ? 28.198 7.050 -28.624 1.00 64.31 87 GLU A CA 1
ATOM 663 C C . GLU A 1 87 ? 29.633 6.634 -29.010 1.00 64.31 87 GLU A C 1
ATOM 665 O O . GLU A 1 87 ? 30.513 7.484 -29.119 1.00 64.31 87 GLU A O 1
ATOM 670 N N . GLY A 1 88 ? 29.883 5.347 -29.283 1.00 58.12 88 GLY A N 1
ATOM 671 C CA . GLY A 1 88 ? 31.185 4.837 -29.737 1.00 58.12 88 GLY A CA 1
ATOM 672 C C . GLY A 1 88 ? 31.502 5.050 -31.226 1.00 58.12 88 GLY A C 1
ATOM 673 O O . GLY A 1 88 ? 32.579 4.657 -31.675 1.00 58.12 88 GLY A O 1
ATOM 674 N N . LEU A 1 89 ? 30.586 5.638 -32.004 1.00 55.06 89 LEU A N 1
ATOM 675 C CA . LEU A 1 89 ? 30.725 5.845 -33.455 1.00 55.06 89 LEU A CA 1
ATOM 676 C C . LEU A 1 89 ? 31.109 7.284 -33.852 1.00 55.06 89 LEU A C 1
ATOM 678 O O . LEU A 1 89 ? 31.318 7.537 -35.036 1.00 55.06 89 LEU A O 1
ATOM 682 N N . ASP A 1 90 ? 31.244 8.204 -32.890 1.00 55.88 90 ASP A N 1
ATOM 683 C CA . ASP A 1 90 ? 31.566 9.625 -33.133 1.00 55.88 90 ASP A CA 1
ATOM 684 C C . ASP A 1 90 ? 33.083 9.951 -33.043 1.00 55.88 90 ASP A C 1
ATOM 686 O O . ASP A 1 90 ? 33.475 11.113 -33.152 1.00 55.88 90 ASP A O 1
ATOM 690 N N . GLU A 1 91 ? 33.964 8.949 -32.876 1.00 53.03 91 GLU A N 1
ATOM 691 C CA . GLU A 1 91 ? 35.432 9.133 -32.759 1.00 53.03 91 GLU A CA 1
ATOM 692 C C . GLU A 1 91 ? 36.270 8.767 -34.016 1.00 53.03 91 GLU A C 1
ATOM 694 O O . GLU A 1 91 ? 37.480 8.559 -33.901 1.00 53.03 91 GLU A O 1
ATOM 699 N N . THR A 1 92 ? 35.703 8.720 -35.231 1.00 45.62 92 THR A N 1
ATOM 700 C CA . THR A 1 92 ? 36.494 8.518 -36.478 1.00 45.62 92 THR A CA 1
ATOM 701 C C . THR A 1 92 ? 36.379 9.639 -37.494 1.00 45.62 92 THR A C 1
ATOM 703 O O . THR A 1 92 ? 35.232 9.952 -37.879 1.00 45.62 92 THR A O 1
#

Sequence (92 aa):
MNYVISDKAYAQWLSESLGYMDKRKVEKLALIGIDSDTGEIITGYYNCLMSDKAVMAANIQADAIFDSVMANADSIVQKAEEIAENEGLDET

Organism: NCBI:txid1535

Foldseek 3Di:
DDDDCVVDPCNVVVVVVVVVCVVVVPQKDKDWDQDPPPRDIDIDIGPDDPVNVVVVVVVVVVVVVVVVCVVCVVVVVVVVVVVVVVVVPPPD

pLDDT: mean 88.28, std 13.01, range [40.56, 97.69]

Radius of gyration: 21.44 Å; chains: 1; bounding box: 56×30×55 Å